Protein AF-A0A6N8VVM5-F1 (afdb_monomer_lite)

Radius of gyration: 20.12 Å; chains: 1; bounding box: 52×25×58 Å

Structure (mmCIF, N/CA/C/O backbone):
data_AF-A0A6N8VVM5-F1
#
_entry.id   AF-A0A6N8VVM5-F1
#
loop_
_atom_site.group_PDB
_atom_site.id
_atom_site.type_symbol
_atom_site.label_atom_id
_atom_site.label_alt_id
_atom_site.label_comp_id
_atom_site.label_asym_id
_atom_site.label_entity_id
_atom_site.label_seq_id
_atom_site.pdbx_PDB_ins_code
_atom_site.Cartn_x
_atom_site.Cartn_y
_atom_site.Cartn_z
_atom_site.occupancy
_atom_site.B_iso_or_equiv
_atom_site.auth_seq_id
_atom_site.auth_comp_id
_atom_site.auth_asym_id
_atom_site.auth_atom_id
_atom_site.pdbx_PDB_model_num
ATOM 1 N N . LEU A 1 1 ? -16.011 -5.578 33.355 1.00 38.56 1 LEU A N 1
ATOM 2 C CA . LEU A 1 1 ? -17.325 -5.354 33.994 1.00 38.56 1 LEU A CA 1
ATOM 3 C C . LEU A 1 1 ? -17.862 -4.005 33.530 1.00 38.56 1 LEU A C 1
ATOM 5 O O . LEU A 1 1 ? -17.458 -2.986 34.069 1.00 38.56 1 LEU A O 1
ATOM 9 N N . ALA A 1 2 ? -18.706 -4.000 32.500 1.00 38.31 2 ALA A N 1
ATOM 10 C CA . ALA A 1 2 ? -19.561 -2.865 32.164 1.00 38.31 2 ALA A CA 1
ATOM 11 C C . ALA A 1 2 ? -21.011 -3.356 32.288 1.00 38.31 2 ALA A C 1
ATOM 13 O O . ALA A 1 2 ? -21.331 -4.454 31.839 1.00 38.31 2 ALA A O 1
ATOM 14 N N . SER A 1 3 ? -21.815 -2.588 33.020 1.00 38.12 3 SER A N 1
ATOM 15 C CA . SER A 1 3 ? -23.177 -2.905 33.456 1.00 38.12 3 SER A CA 1
ATOM 16 C C . SER A 1 3 ? -24.162 -2.938 32.282 1.00 38.12 3 SER A C 1
ATOM 18 O O . SER A 1 3 ? -24.118 -2.080 31.404 1.00 38.12 3 SER A O 1
ATOM 20 N N . ALA A 1 4 ? -25.068 -3.919 32.311 1.00 44.62 4 ALA A N 1
ATOM 21 C CA . ALA A 1 4 ? -26.032 -4.243 31.263 1.00 44.62 4 ALA A CA 1
ATOM 22 C C . ALA A 1 4 ? -27.202 -3.246 31.102 1.00 44.62 4 ALA A C 1
ATOM 24 O O . ALA A 1 4 ? -28.071 -3.502 30.284 1.00 44.62 4 ALA A O 1
ATOM 25 N N . ASN A 1 5 ? -27.248 -2.132 31.845 1.00 42.94 5 ASN A N 1
ATOM 26 C CA . ASN A 1 5 ? -28.375 -1.184 31.811 1.00 42.94 5 ASN A CA 1
ATOM 27 C C . ASN A 1 5 ? -27.917 0.283 31.922 1.00 42.94 5 ASN A C 1
ATOM 29 O O . ASN A 1 5 ? -28.279 0.998 32.854 1.00 42.94 5 ASN A O 1
ATOM 33 N N . SER A 1 6 ? -27.106 0.750 30.970 1.00 44.97 6 SER A N 1
ATOM 34 C CA . SER A 1 6 ? -26.945 2.194 30.737 1.00 44.97 6 SER A CA 1
ATOM 35 C C . SER A 1 6 ? -28.021 2.658 29.741 1.00 44.97 6 SER A C 1
ATOM 37 O O . SER A 1 6 ? -28.277 1.933 28.786 1.00 44.97 6 SER A O 1
ATOM 39 N N . PRO A 1 7 ? -28.646 3.842 29.881 1.00 43.41 7 PRO A N 1
ATOM 40 C CA . PRO A 1 7 ? -29.546 4.400 28.858 1.00 43.41 7 PRO A CA 1
ATOM 41 C C . PRO A 1 7 ? -28.804 4.853 27.581 1.00 43.41 7 PRO A C 1
ATOM 43 O O . PRO A 1 7 ? -29.430 5.182 26.582 1.00 43.41 7 PRO A O 1
ATOM 46 N N . LEU A 1 8 ? -27.466 4.821 27.601 1.00 51.88 8 LEU A N 1
ATOM 47 C CA . LEU A 1 8 ? -26.572 4.863 26.431 1.00 51.88 8 LEU A CA 1
ATOM 48 C C . LEU A 1 8 ? -26.181 3.443 25.960 1.00 51.88 8 LEU A C 1
ATOM 50 O O . LEU A 1 8 ? -25.205 3.259 25.232 1.00 51.88 8 LEU A O 1
ATOM 54 N N . GLY A 1 9 ? -26.877 2.431 26.479 1.00 40.91 9 GLY A N 1
ATOM 55 C CA . GLY A 1 9 ? -26.558 1.015 26.394 1.00 40.91 9 GLY A CA 1
ATOM 56 C C . GLY A 1 9 ? -26.866 0.465 25.019 1.00 40.91 9 GLY A C 1
ATOM 57 O O . GLY A 1 9 ? -28.016 0.198 24.684 1.00 40.91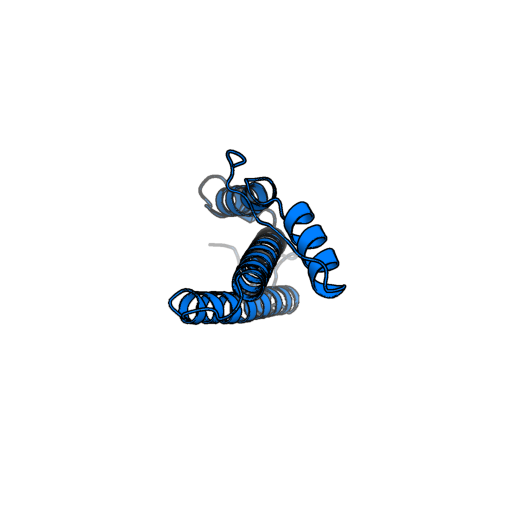 9 GLY A O 1
ATOM 58 N N . GLY A 1 10 ? -25.808 0.267 24.238 1.00 48.88 10 GLY A N 1
ATOM 59 C CA . GLY A 1 10 ? -25.872 -0.653 23.118 1.00 48.88 10 GLY A CA 1
ATOM 60 C C . GLY A 1 10 ? -26.211 -2.047 23.637 1.00 48.88 10 GLY A C 1
ATOM 61 O O . GLY A 1 10 ? -25.797 -2.427 24.736 1.00 48.88 10 GLY A O 1
ATOM 62 N N . SER A 1 11 ? -26.969 -2.789 22.837 1.00 56.81 11 SER A N 1
ATOM 63 C CA . SER A 1 11 ? -27.086 -4.244 22.894 1.00 56.81 11 SER A CA 1
ATOM 64 C C . SER A 1 11 ? -25.759 -4.899 23.316 1.00 56.81 11 SER A C 1
ATOM 66 O O . SER A 1 11 ? -24.678 -4.361 23.074 1.00 56.81 11 SER A O 1
ATOM 68 N N . ASN A 1 12 ? -25.812 -6.091 23.919 1.00 63.31 12 ASN A N 1
ATOM 69 C CA . ASN A 1 12 ? -24.636 -6.924 2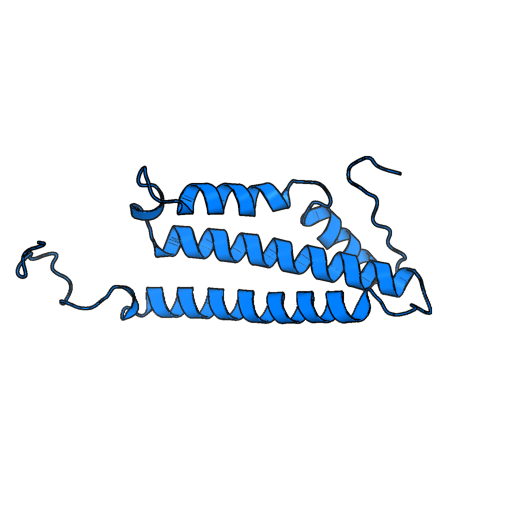4.241 1.00 63.31 12 ASN A CA 1
ATOM 70 C C . ASN A 1 12 ? -23.931 -7.469 22.972 1.00 63.31 12 ASN A C 1
ATOM 72 O O . ASN A 1 12 ? -23.451 -8.597 22.914 1.00 63.31 12 ASN A O 1
ATOM 76 N N . GLU A 1 13 ? -23.976 -6.673 21.919 1.00 77.56 13 GLU A N 1
ATOM 77 C CA . GLU A 1 13 ? -23.620 -6.926 20.554 1.00 77.56 13 GLU A CA 1
ATOM 78 C C . GLU A 1 13 ? -22.204 -6.391 20.346 1.00 77.56 13 GLU A C 1
ATOM 80 O O . GLU A 1 13 ? -21.849 -5.270 20.727 1.00 77.56 13 GLU A O 1
ATOM 85 N N . LEU A 1 14 ? -21.353 -7.234 19.779 1.00 86.69 14 LEU A N 1
ATOM 86 C CA . LEU A 1 14 ? -19.975 -6.880 19.496 1.00 86.69 14 LEU A CA 1
ATOM 87 C C . LEU A 1 14 ? -19.952 -5.743 18.474 1.00 86.69 14 LEU A C 1
ATOM 89 O O . LEU A 1 14 ? -20.747 -5.714 17.538 1.00 86.69 14 LEU A O 1
ATOM 93 N N . ARG A 1 15 ? -18.982 -4.827 18.581 1.00 86.00 15 ARG A N 1
ATOM 94 C CA . ARG A 1 15 ? -18.834 -3.743 17.590 1.00 86.00 15 ARG A CA 1
ATOM 95 C C . ARG A 1 15 ? -18.694 -4.266 16.157 1.00 86.00 15 ARG A C 1
ATOM 97 O O . ARG A 1 15 ? -19.131 -3.594 15.238 1.00 86.00 15 ARG A O 1
ATOM 104 N N . SER A 1 16 ? -18.146 -5.467 15.973 1.00 89.50 16 SER A N 1
ATOM 105 C CA . SER A 1 16 ? -18.036 -6.149 14.676 1.00 89.50 16 SER A CA 1
ATOM 106 C C . SER A 1 16 ? -19.379 -6.558 14.056 1.00 89.50 16 SER A C 1
ATOM 108 O O . SER A 1 16 ? -19.438 -6.831 12.862 1.00 89.50 16 SER A O 1
ATOM 110 N N . GLN A 1 17 ? -20.459 -6.615 14.836 1.00 92.31 17 GLN A N 1
ATOM 111 C CA . GLN A 1 17 ? -21.806 -6.911 14.338 1.00 92.31 17 GLN A CA 1
ATOM 112 C C . GLN A 1 17 ? -22.509 -5.654 13.798 1.00 92.31 17 GLN A C 1
ATOM 114 O O . GLN A 1 17 ? -23.491 -5.760 13.072 1.00 92.31 17 GLN A O 1
ATOM 119 N N . GLN A 1 18 ? -21.966 -4.465 14.075 1.00 91.62 18 GLN A N 1
ATOM 120 C CA . GLN A 1 18 ? -22.496 -3.209 13.562 1.00 91.62 18 GLN A CA 1
ATOM 121 C C . GLN A 1 18 ? -22.114 -3.009 12.088 1.00 91.62 18 GLN A C 1
ATOM 123 O O . GLN A 1 18 ? -20.958 -3.203 11.704 1.00 91.62 18 GLN A O 1
ATOM 128 N N . ALA A 1 19 ? -23.063 -2.543 11.270 1.00 93.81 19 ALA A N 1
ATOM 129 C CA . ALA A 1 19 ? -22.878 -2.391 9.823 1.00 93.81 19 ALA A CA 1
ATOM 130 C C . ALA A 1 19 ? -21.669 -1.514 9.450 1.00 93.81 19 ALA A C 1
ATOM 132 O O . ALA A 1 19 ? -20.920 -1.848 8.537 1.00 93.81 19 ALA A O 1
ATOM 133 N N . TRP A 1 20 ? -21.424 -0.420 10.181 1.00 93.56 20 TRP A N 1
ATOM 134 C CA . TRP A 1 20 ? -20.276 0.462 9.934 1.00 93.56 20 TRP A CA 1
ATOM 135 C C . TRP A 1 20 ? -18.929 -0.253 10.101 1.00 93.56 20 TRP A C 1
ATOM 137 O O . TRP A 1 20 ? -18.004 0.000 9.333 1.00 93.56 20 TRP A O 1
ATOM 147 N N . ALA A 1 21 ? -18.824 -1.176 11.063 1.00 94.00 21 ALA A N 1
ATOM 148 C CA . ALA A 1 21 ? -17.606 -1.942 11.288 1.00 94.00 21 ALA A CA 1
ATOM 149 C C . ALA A 1 21 ? -17.418 -2.994 10.192 1.00 94.00 21 ALA A C 1
ATOM 151 O O . ALA A 1 21 ? -16.306 -3.191 9.716 1.00 94.00 21 ALA A O 1
ATOM 152 N N . GLN A 1 22 ? -18.503 -3.637 9.756 1.00 96.50 22 GLN A N 1
ATOM 153 C CA . GLN A 1 22 ? -18.477 -4.621 8.669 1.00 96.50 22 GLN A CA 1
ATOM 154 C C . GLN A 1 22 ? -18.090 -3.987 7.333 1.00 96.50 22 GLN A C 1
ATOM 156 O O . GLN A 1 22 ? -17.279 -4.558 6.611 1.00 96.50 22 GLN A O 1
ATOM 161 N N . MET A 1 23 ? -18.613 -2.794 7.030 1.00 97.56 23 MET A N 1
ATOM 162 C CA . MET A 1 23 ? -18.227 -2.037 5.835 1.00 97.56 23 MET A CA 1
ATOM 163 C C . MET A 1 23 ? -16.733 -1.701 5.855 1.00 97.56 23 MET A C 1
ATOM 165 O O . MET A 1 23 ? -16.035 -1.986 4.886 1.00 97.56 23 MET A O 1
ATOM 169 N N . ALA A 1 24 ? -16.221 -1.189 6.979 1.00 97.31 24 ALA A N 1
ATOM 170 C CA . ALA A 1 24 ? -14.800 -0.884 7.127 1.00 97.31 24 ALA A CA 1
ATOM 171 C C . ALA A 1 24 ? -13.907 -2.133 7.010 1.00 97.31 24 ALA A C 1
ATOM 173 O O . ALA A 1 24 ? -12.865 -2.100 6.357 1.00 97.31 24 ALA A O 1
ATOM 174 N N . LEU A 1 25 ? -14.313 -3.250 7.624 1.00 96.94 25 LEU A N 1
ATOM 175 C CA . LEU A 1 25 ? -13.600 -4.525 7.519 1.00 96.94 25 LEU A CA 1
ATOM 176 C C . LEU A 1 25 ? -13.591 -5.052 6.081 1.00 96.94 25 LEU A C 1
ATOM 178 O O . LEU A 1 25 ? -12.541 -5.477 5.610 1.00 96.94 25 LEU A O 1
ATOM 182 N N . GLY A 1 26 ? -14.724 -4.991 5.379 1.00 98.12 26 GLY A N 1
ATOM 183 C CA . GLY A 1 26 ? -14.819 -5.405 3.979 1.00 98.12 26 GLY A CA 1
ATOM 184 C C . GLY A 1 26 ? -13.958 -4.549 3.049 1.00 98.12 26 GLY A C 1
ATOM 185 O O . GLY A 1 26 ? -13.310 -5.074 2.146 1.00 98.12 26 GLY A O 1
ATOM 186 N N . GLU A 1 27 ? -13.887 -3.240 3.293 1.00 98.19 27 GLU A N 1
ATOM 187 C CA . GLU A 1 27 ? -13.017 -2.344 2.530 1.00 98.19 27 GLU A CA 1
ATOM 188 C C . GLU A 1 27 ? -11.531 -2.657 2.762 1.00 98.19 27 GLU A C 1
ATOM 190 O O . GLU A 1 27 ? -10.768 -2.786 1.802 1.00 98.19 27 GLU A O 1
ATOM 195 N N . MET A 1 28 ? -11.118 -2.862 4.019 1.00 98.12 28 MET A N 1
ATOM 196 C CA . MET A 1 28 ? -9.746 -3.275 4.336 1.00 98.12 28 MET A CA 1
ATOM 197 C C . MET A 1 28 ? -9.396 -4.640 3.733 1.00 98.12 28 MET A C 1
ATOM 199 O O . MET A 1 28 ? -8.286 -4.808 3.227 1.00 98.12 28 MET A O 1
ATOM 203 N N . ASP A 1 29 ? -10.323 -5.600 3.754 1.00 98.38 29 ASP A N 1
ATOM 204 C CA . ASP A 1 29 ? -10.132 -6.922 3.149 1.00 98.38 29 ASP A CA 1
ATOM 205 C C . ASP A 1 29 ? -9.907 -6.822 1.633 1.00 98.38 29 ASP A C 1
ATOM 207 O O . ASP A 1 29 ? -8.942 -7.382 1.113 1.00 98.38 29 ASP A O 1
ATOM 211 N N . SER A 1 30 ? -10.712 -6.016 0.933 1.00 98.38 30 SER A N 1
ATOM 212 C CA . SER A 1 30 ? -10.547 -5.751 -0.504 1.00 98.38 30 SER A CA 1
ATOM 213 C C . SER A 1 30 ? -9.172 -5.148 -0.832 1.00 98.38 30 SER A C 1
ATOM 215 O O . SER A 1 30 ? -8.461 -5.612 -1.738 1.00 98.38 30 SER A O 1
ATOM 217 N N . TRP A 1 31 ? -8.739 -4.156 -0.047 1.00 98.31 31 TRP A N 1
ATOM 218 C CA . TRP A 1 31 ? -7.409 -3.561 -0.172 1.00 98.31 31 TRP A CA 1
ATOM 219 C C . TRP A 1 31 ? -6.302 -4.600 0.025 1.00 98.31 31 TRP A C 1
ATOM 221 O O . TRP A 1 31 ? -5.446 -4.750 -0.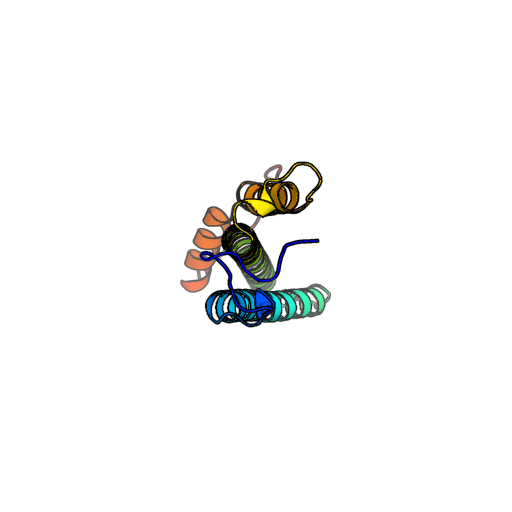851 1.00 98.31 31 TRP A O 1
ATOM 231 N N . LEU A 1 32 ? -6.354 -5.374 1.112 1.00 98.06 32 LEU A N 1
ATOM 232 C CA . LEU A 1 32 ? -5.379 -6.427 1.407 1.00 98.06 32 LEU A CA 1
ATOM 233 C C . LEU A 1 32 ? -5.344 -7.513 0.327 1.00 98.06 32 LEU A C 1
ATOM 235 O O . LEU A 1 32 ? -4.260 -7.949 -0.067 1.00 98.06 32 LEU A O 1
ATOM 239 N N . ALA A 1 33 ? -6.501 -7.937 -0.182 1.00 98.38 33 ALA A N 1
ATOM 240 C CA . ALA A 1 33 ? -6.602 -8.952 -1.224 1.00 98.38 33 ALA A CA 1
ATOM 241 C C . ALA A 1 33 ? -5.948 -8.486 -2.536 1.00 98.38 33 ALA A C 1
ATOM 243 O O . ALA A 1 33 ? -5.153 -9.221 -3.139 1.00 98.38 33 ALA A O 1
ATOM 244 N N . SER A 1 34 ? -6.223 -7.246 -2.955 1.00 98.25 34 SER A N 1
ATOM 245 C CA . SER A 1 34 ? -5.617 -6.664 -4.159 1.00 98.25 34 SER A CA 1
ATOM 246 C C . SER A 1 34 ? -4.102 -6.481 -4.008 1.00 98.25 34 SER A C 1
ATOM 248 O O . SER A 1 34 ? -3.338 -6.888 -4.886 1.00 98.25 34 SER A O 1
ATOM 250 N N . GLY A 1 35 ? -3.640 -5.960 -2.866 1.00 98.06 35 GLY A N 1
ATOM 251 C CA . GLY A 1 35 ? -2.216 -5.777 -2.600 1.00 98.06 35 GLY A CA 1
ATOM 252 C C . GLY A 1 35 ? -1.458 -7.094 -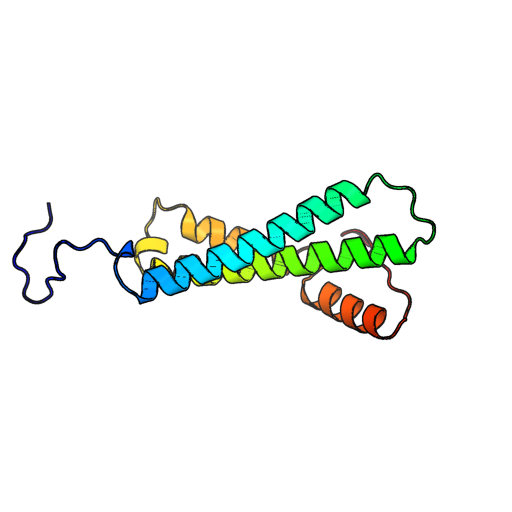2.502 1.00 98.06 35 GLY A C 1
ATOM 253 O O . GLY A 1 35 ? -0.388 -7.225 -3.091 1.00 98.06 35 GLY A O 1
ATOM 254 N N . ARG A 1 36 ? -2.031 -8.114 -1.851 1.00 98.00 36 ARG A N 1
ATOM 255 C CA . ARG A 1 36 ? -1.448 -9.464 -1.803 1.00 98.00 36 ARG A CA 1
ATOM 256 C C . ARG A 1 36 ? -1.286 -10.049 -3.202 1.00 98.00 36 ARG A C 1
ATOM 258 O O . ARG A 1 36 ? -0.233 -10.601 -3.513 1.00 98.00 36 ARG A O 1
ATOM 265 N N . THR A 1 37 ? -2.305 -9.899 -4.047 1.00 97.94 37 THR A N 1
ATOM 266 C CA . THR A 1 37 ? -2.267 -10.363 -5.439 1.00 97.94 37 THR A CA 1
ATOM 267 C C . THR A 1 37 ? -1.155 -9.668 -6.219 1.00 97.94 37 THR A C 1
ATOM 269 O O . THR A 1 37 ? -0.343 -10.342 -6.853 1.00 97.94 37 THR A O 1
ATOM 272 N N . MET A 1 38 ? -1.061 -8.339 -6.128 1.00 97.06 38 MET A N 1
ATOM 273 C CA . MET A 1 38 ? -0.018 -7.571 -6.812 1.00 97.06 38 MET A CA 1
ATOM 274 C C . MET A 1 38 ? 1.386 -7.886 -6.303 1.00 97.06 38 MET A C 1
ATOM 276 O O . MET A 1 38 ? 2.291 -8.067 -7.112 1.00 97.06 38 MET A O 1
ATOM 280 N N . LEU A 1 39 ? 1.570 -8.006 -4.987 1.00 97.06 39 LEU A N 1
ATOM 281 C CA . LEU A 1 39 ? 2.859 -8.359 -4.400 1.00 97.06 39 LEU A CA 1
ATOM 282 C C . LEU A 1 39 ? 3.307 -9.746 -4.858 1.00 97.06 39 LEU A C 1
ATOM 284 O O . LEU A 1 39 ? 4.437 -9.913 -5.300 1.00 97.06 39 LEU A O 1
ATOM 288 N N . TYR A 1 40 ? 2.431 -10.747 -4.781 1.00 96.25 40 TYR A N 1
ATOM 289 C CA . TYR A 1 40 ? 2.786 -12.105 -5.191 1.00 96.25 40 TYR A CA 1
ATOM 290 C C . TYR A 1 40 ? 2.997 -12.230 -6.693 1.00 96.25 40 TYR A C 1
ATOM 292 O O . TYR A 1 40 ? 3.845 -13.010 -7.117 1.00 96.25 40 TYR A O 1
ATOM 300 N N . HIS A 1 41 ? 2.257 -11.469 -7.499 1.00 94.62 41 HIS A N 1
ATOM 301 C CA . HIS A 1 41 ? 2.549 -11.347 -8.919 1.00 94.62 41 HIS A CA 1
ATOM 302 C C . HIS A 1 41 ? 3.952 -10.762 -9.122 1.00 94.62 41 HIS A C 1
ATOM 304 O O . HIS A 1 41 ? 4.778 -11.393 -9.766 1.00 94.62 41 HIS A O 1
ATOM 310 N N . ALA A 1 42 ? 4.268 -9.624 -8.501 1.00 95.06 42 ALA A N 1
ATOM 311 C CA . ALA A 1 42 ? 5.579 -8.990 -8.625 1.00 95.06 42 ALA A CA 1
ATOM 312 C C . ALA A 1 42 ? 6.731 -9.897 -8.170 1.00 95.06 42 ALA A C 1
ATOM 314 O O . ALA A 1 42 ? 7.729 -9.994 -8.869 1.00 95.06 42 ALA A O 1
ATOM 315 N N . VAL A 1 43 ? 6.578 -10.618 -7.054 1.00 94.62 43 VAL A N 1
ATOM 316 C CA . VAL A 1 43 ? 7.576 -11.591 -6.574 1.00 94.62 43 VAL A CA 1
ATOM 317 C C . VAL A 1 43 ? 7.775 -12.733 -7.571 1.00 94.62 43 VAL A C 1
ATOM 319 O O . VAL A 1 43 ? 8.895 -13.174 -7.770 1.00 94.62 43 VAL A O 1
ATOM 322 N N . LYS A 1 44 ? 6.719 -13.209 -8.239 1.00 91.69 44 LYS A N 1
ATOM 323 C CA . LYS A 1 44 ? 6.865 -14.233 -9.288 1.00 91.69 44 LYS A CA 1
ATOM 324 C C . LYS A 1 44 ? 7.527 -13.694 -10.550 1.00 91.69 44 LYS A C 1
ATOM 326 O O . LYS A 1 44 ? 8.200 -14.446 -11.250 1.00 91.69 44 LYS A O 1
ATOM 331 N N . GLU A 1 45 ? 7.287 -12.428 -10.870 1.00 90.06 45 GLU A N 1
ATOM 332 C CA . GLU A 1 45 ? 7.847 -11.799 -12.058 1.00 90.06 45 GLU A CA 1
ATOM 333 C C . GLU A 1 45 ? 9.277 -11.287 -11.831 1.00 90.06 45 GLU A C 1
ATOM 335 O O . GLU A 1 45 ? 10.010 -11.157 -12.802 1.00 90.06 45 GLU A O 1
ATOM 340 N N . VAL A 1 46 ? 9.708 -10.986 -10.599 1.00 88.19 46 VAL A N 1
ATOM 341 C CA . VAL A 1 46 ? 11.028 -10.371 -10.334 1.00 88.19 46 VAL A CA 1
ATOM 342 C C . VAL A 1 46 ? 12.191 -11.265 -10.770 1.00 88.19 46 VAL A C 1
ATOM 344 O O . VAL A 1 46 ? 13.178 -10.761 -11.295 1.00 88.19 46 VAL A O 1
ATOM 347 N N . ASP A 1 47 ? 12.033 -12.583 -10.627 1.00 84.31 47 ASP A N 1
ATOM 348 C CA . ASP A 1 47 ? 13.050 -13.578 -10.982 1.00 84.31 47 ASP A CA 1
ATOM 349 C C . ASP A 1 47 ? 13.003 -13.976 -12.468 1.00 84.31 47 ASP A C 1
ATOM 351 O O . ASP A 1 47 ? 13.811 -14.783 -12.933 1.00 84.31 47 ASP A O 1
ATOM 355 N N . ARG A 1 48 ? 12.048 -13.444 -13.243 1.00 84.00 48 ARG A N 1
ATOM 356 C CA . ARG A 1 48 ? 11.947 -13.742 -14.675 1.00 84.00 48 ARG A CA 1
ATOM 357 C C . ARG A 1 48 ? 12.919 -12.892 -15.479 1.00 84.00 48 ARG A C 1
ATOM 359 O O . ARG A 1 48 ? 13.126 -11.713 -15.205 1.00 84.00 48 ARG A O 1
ATOM 366 N N . ALA A 1 49 ? 13.458 -13.478 -16.545 1.00 75.75 49 ALA A N 1
ATOM 367 C CA . ALA A 1 49 ? 14.168 -12.713 -17.558 1.00 75.75 49 ALA A CA 1
ATOM 368 C C . ALA A 1 49 ? 13.167 -11.813 -18.301 1.00 75.75 49 ALA A C 1
ATOM 370 O O . ALA A 1 49 ? 12.284 -12.301 -19.008 1.00 75.75 49 ALA A O 1
ATOM 371 N N . TYR A 1 50 ? 13.294 -10.499 -18.129 1.00 78.81 50 TYR A N 1
ATOM 372 C CA . TYR A 1 50 ? 12.518 -9.535 -18.902 1.00 78.81 50 TYR A CA 1
ATOM 373 C C . TYR A 1 50 ? 13.175 -9.328 -20.259 1.00 78.81 50 TYR A C 1
ATOM 375 O O . TYR A 1 50 ? 14.364 -9.029 -20.341 1.00 78.81 50 TYR A O 1
ATOM 383 N N . ASN A 1 51 ? 12.376 -9.414 -21.321 1.00 78.25 51 ASN A N 1
ATOM 384 C CA . ASN A 1 51 ? 12.829 -9.084 -22.676 1.00 78.25 51 ASN A CA 1
ATOM 385 C C . ASN A 1 51 ? 13.093 -7.577 -22.852 1.00 78.25 51 ASN A C 1
ATOM 387 O O . ASN A 1 51 ? 13.800 -7.176 -23.769 1.00 78.25 51 ASN A O 1
ATOM 391 N N . ASP A 1 52 ? 12.505 -6.746 -21.987 1.00 86.25 52 ASP A N 1
ATOM 392 C CA . ASP A 1 52 ? 12.566 -5.288 -22.039 1.00 86.25 52 ASP A CA 1
ATOM 393 C C . ASP A 1 52 ? 12.663 -4.703 -20.618 1.00 86.25 52 ASP A C 1
ATOM 395 O O . ASP A 1 52 ? 11.848 -5.012 -19.742 1.00 86.25 52 ASP A O 1
ATOM 399 N N . ARG A 1 53 ? 13.639 -3.810 -20.408 1.00 87.31 53 ARG A N 1
ATOM 400 C CA . ARG A 1 53 ? 13.859 -3.096 -19.140 1.00 87.31 53 ARG A CA 1
ATOM 401 C C . ARG A 1 53 ? 12.621 -2.312 -18.711 1.00 87.31 53 ARG A C 1
ATOM 403 O O . ARG A 1 53 ? 12.302 -2.287 -17.523 1.00 87.31 53 ARG A O 1
ATOM 410 N N . GLN A 1 54 ? 11.908 -1.689 -19.648 1.00 92.56 54 GLN A N 1
ATOM 411 C CA . GLN A 1 54 ? 10.742 -0.870 -19.317 1.00 92.56 54 GLN A CA 1
ATOM 412 C C . GLN A 1 54 ? 9.599 -1.712 -18.740 1.00 92.56 54 GLN A C 1
ATOM 414 O O . GLN A 1 54 ? 8.870 -1.265 -17.856 1.00 92.56 54 GLN A O 1
ATOM 419 N N . SER A 1 55 ? 9.469 -2.965 -19.166 1.00 90.81 55 SER A N 1
ATOM 420 C CA . SER A 1 55 ? 8.474 -3.893 -18.624 1.00 90.81 55 SER A CA 1
ATOM 421 C C . SER A 1 55 ? 8.725 -4.215 -17.148 1.00 90.81 55 SER A C 1
ATOM 423 O O . SER A 1 55 ? 7.777 -4.204 -16.358 1.00 90.81 55 SER A O 1
ATOM 425 N N . PHE A 1 56 ? 9.990 -4.388 -16.754 1.00 90.94 56 PHE A N 1
ATOM 426 C CA . PHE A 1 56 ? 10.372 -4.534 -15.348 1.00 90.94 56 PHE A CA 1
ATOM 427 C C . PHE A 1 56 ? 10.070 -3.265 -14.542 1.00 90.94 56 PHE A C 1
ATOM 429 O O . PHE A 1 56 ? 9.394 -3.330 -13.515 1.00 90.94 56 PHE A O 1
ATOM 436 N N . VAL A 1 57 ? 10.508 -2.097 -15.028 1.00 92.56 57 VAL A N 1
ATOM 437 C CA . VAL A 1 57 ? 10.323 -0.821 -14.313 1.00 92.56 57 VAL A CA 1
ATOM 438 C C . VAL A 1 57 ? 8.837 -0.504 -14.122 1.00 92.56 57 VAL A C 1
ATOM 440 O O . VAL A 1 57 ? 8.421 -0.145 -13.020 1.00 92.56 57 VAL A O 1
ATOM 443 N N . ARG A 1 58 ? 8.000 -0.709 -15.148 1.00 93.31 58 ARG A N 1
ATOM 444 C CA . ARG A 1 58 ? 6.539 -0.531 -15.050 1.00 93.31 58 ARG A CA 1
ATOM 445 C C . ARG A 1 58 ? 5.913 -1.441 -13.997 1.00 93.31 58 ARG A C 1
ATOM 447 O O . ARG A 1 58 ? 5.065 -0.988 -13.227 1.00 93.31 58 ARG A O 1
ATOM 454 N N . MET A 1 59 ? 6.327 -2.705 -13.947 1.00 93.44 59 MET A N 1
ATOM 455 C CA . MET A 1 59 ? 5.865 -3.665 -12.941 1.00 93.44 59 MET A CA 1
ATOM 456 C C . MET A 1 59 ? 6.291 -3.240 -11.528 1.00 93.44 59 MET A C 1
ATOM 458 O O . MET A 1 59 ? 5.452 -3.215 -10.622 1.00 93.44 59 MET A O 1
ATOM 462 N N . GLN A 1 60 ? 7.544 -2.812 -11.351 1.00 92.62 60 GLN A N 1
ATOM 463 C CA . GLN A 1 60 ? 8.074 -2.346 -10.068 1.00 92.62 60 GLN A CA 1
ATOM 464 C C . GLN A 1 60 ? 7.346 -1.092 -9.563 1.00 92.62 60 GLN A C 1
ATOM 466 O O . GLN A 1 60 ? 6.884 -1.065 -8.419 1.00 92.62 60 GLN A O 1
ATOM 471 N N . VAL A 1 61 ? 7.200 -0.070 -10.413 1.00 95.12 61 VAL A N 1
ATOM 472 C CA . VAL A 1 61 ? 6.525 1.194 -10.076 1.00 95.12 61 VAL A CA 1
ATOM 473 C C . VAL A 1 61 ? 5.057 0.951 -9.736 1.00 95.12 61 VAL A C 1
ATOM 475 O O . VAL A 1 61 ? 4.591 1.404 -8.692 1.00 95.12 61 VAL A O 1
ATOM 478 N N . ARG A 1 62 ? 4.335 0.172 -10.556 1.00 95.69 62 ARG A N 1
ATOM 479 C CA . ARG A 1 62 ? 2.916 -0.148 -10.320 1.00 95.69 62 ARG A CA 1
ATOM 480 C C . ARG A 1 62 ? 2.709 -0.885 -9.007 1.00 95.69 62 ARG A C 1
ATOM 482 O O . ARG A 1 62 ? 1.818 -0.526 -8.241 1.00 95.69 62 ARG A O 1
ATOM 489 N N . THR A 1 63 ? 3.545 -1.883 -8.738 1.00 95.69 63 THR A N 1
ATOM 490 C CA . THR A 1 63 ? 3.476 -2.664 -7.4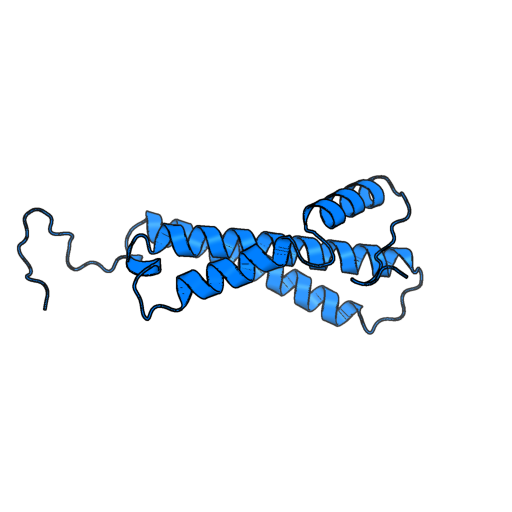99 1.00 95.69 63 THR A CA 1
ATOM 491 C C . THR A 1 63 ? 3.732 -1.781 -6.288 1.00 95.69 63 THR A C 1
ATOM 493 O O . THR A 1 63 ? 2.934 -1.761 -5.354 1.00 95.69 63 THR A O 1
ATOM 496 N N . THR A 1 64 ? 4.812 -1.003 -6.328 1.00 94.38 64 THR A N 1
ATOM 497 C CA . THR A 1 64 ? 5.212 -0.138 -5.215 1.00 94.38 64 THR A CA 1
ATOM 498 C C . THR A 1 64 ? 4.155 0.928 -4.931 1.00 94.38 64 THR A C 1
ATOM 500 O O . THR A 1 64 ? 3.788 1.125 -3.774 1.00 94.38 64 THR A O 1
ATOM 503 N N . HIS A 1 65 ? 3.621 1.571 -5.973 1.00 95.50 65 HIS A N 1
ATOM 504 C CA . HIS A 1 65 ? 2.553 2.563 -5.849 1.00 95.50 65 HIS A CA 1
ATOM 505 C C . HIS A 1 65 ? 1.307 1.976 -5.179 1.00 95.50 65 HIS A C 1
ATOM 507 O O . HIS A 1 65 ? 0.818 2.519 -4.191 1.00 95.50 65 HIS A O 1
ATOM 513 N N . HIS A 1 66 ? 0.806 0.844 -5.685 1.00 96.94 66 HIS A N 1
ATOM 514 C CA . HIS A 1 66 ? -0.425 0.248 -5.167 1.00 96.94 66 HIS A CA 1
ATOM 515 C C . HIS A 1 66 ? -0.286 -0.200 -3.717 1.00 96.94 66 HIS A C 1
ATOM 517 O O . HIS A 1 66 ? -1.173 0.063 -2.915 1.00 96.94 66 HIS A O 1
ATOM 523 N N . LEU A 1 67 ? 0.835 -0.831 -3.356 1.00 95.50 67 LEU A N 1
ATOM 524 C CA . LEU A 1 67 ? 1.071 -1.264 -1.978 1.00 95.50 67 LEU A CA 1
ATOM 525 C C . LEU A 1 67 ? 1.158 -0.081 -1.009 1.00 95.50 67 LEU A C 1
ATOM 527 O O . LEU A 1 67 ? 0.672 -0.181 0.115 1.00 95.50 67 LEU A O 1
ATOM 531 N N . ARG A 1 68 ? 1.723 1.050 -1.446 1.00 94.31 68 ARG A N 1
ATOM 532 C CA . ARG A 1 68 ? 1.761 2.288 -0.653 1.00 94.31 68 ARG A CA 1
ATOM 533 C C . ARG A 1 68 ? 0.378 2.895 -0.481 1.00 94.31 68 ARG A C 1
ATOM 535 O O . ARG A 1 68 ? 0.011 3.247 0.636 1.00 94.31 68 ARG A O 1
ATOM 542 N N . ARG A 1 69 ? -0.407 2.962 -1.557 1.00 95.19 69 ARG A N 1
ATOM 543 C CA . ARG A 1 69 ? -1.778 3.475 -1.494 1.00 95.19 69 ARG A CA 1
ATOM 544 C C . ARG A 1 69 ? -2.672 2.595 -0.617 1.00 95.19 69 ARG A C 1
ATOM 546 O O . ARG A 1 69 ? -3.400 3.104 0.224 1.00 95.19 69 ARG A O 1
ATOM 553 N N . MET A 1 70 ? -2.542 1.278 -0.753 1.00 96.38 70 MET A N 1
ATOM 554 C CA . MET A 1 70 ? -3.206 0.295 0.102 1.00 96.38 70 MET A CA 1
ATOM 555 C C . MET A 1 70 ? -2.836 0.490 1.581 1.00 96.38 70 MET A C 1
ATOM 557 O O . MET A 1 70 ? -3.716 0.499 2.437 1.00 96.38 70 MET A O 1
ATOM 561 N N . ALA A 1 71 ? -1.545 0.649 1.890 1.00 94.56 71 ALA A N 1
ATOM 562 C CA . ALA A 1 71 ? -1.070 0.875 3.255 1.00 94.56 71 ALA A CA 1
ATOM 563 C C . ALA A 1 71 ? -1.682 2.137 3.882 1.00 94.56 71 ALA A C 1
ATOM 565 O O . ALA A 1 71 ? -2.094 2.105 5.041 1.00 94.56 71 ALA A O 1
ATOM 566 N N . GLU A 1 72 ? -1.774 3.222 3.113 1.00 94.12 72 GLU A N 1
ATOM 567 C CA . GLU A 1 72 ? -2.399 4.469 3.549 1.00 94.12 72 GLU A CA 1
ATOM 568 C C . GLU A 1 72 ? -3.896 4.293 3.839 1.00 94.12 72 GLU A C 1
ATOM 570 O O . GLU A 1 72 ? -4.359 4.674 4.915 1.00 94.12 72 GLU A O 1
ATOM 575 N N . GLU A 1 73 ? -4.645 3.674 2.923 1.00 96.38 73 GLU A N 1
ATOM 576 C CA . GLU A 1 73 ? -6.081 3.431 3.104 1.00 96.38 73 GLU A CA 1
ATOM 577 C C . GLU A 1 73 ? -6.364 2.557 4.325 1.00 96.38 73 GLU A C 1
ATOM 579 O O . GLU A 1 73 ? -7.159 2.925 5.191 1.00 96.38 73 GLU A O 1
ATOM 584 N N . ILE A 1 74 ? -5.644 1.442 4.472 1.00 96.81 74 ILE A N 1
ATOM 585 C CA . ILE A 1 74 ? -5.802 0.554 5.630 1.00 96.81 74 ILE A CA 1
ATOM 586 C C . ILE A 1 74 ? -5.488 1.295 6.930 1.00 96.81 74 ILE A C 1
ATOM 588 O O . ILE A 1 74 ? -6.223 1.141 7.909 1.00 96.81 74 ILE A O 1
ATOM 592 N N . ALA A 1 75 ? -4.430 2.111 6.961 1.00 94.88 75 ALA A N 1
ATOM 593 C CA . ALA A 1 75 ? -4.078 2.896 8.139 1.00 94.88 75 ALA A CA 1
ATOM 594 C C . ALA A 1 75 ? -5.216 3.855 8.527 1.00 94.88 75 ALA A C 1
ATOM 596 O O . ALA A 1 75 ? -5.630 3.889 9.692 1.00 94.88 75 ALA A O 1
ATOM 597 N N . GLN A 1 76 ? -5.762 4.594 7.556 1.00 95.00 76 GLN A N 1
ATOM 598 C CA . GLN A 1 76 ? -6.857 5.534 7.789 1.00 95.00 76 GLN A CA 1
ATOM 599 C C . GLN A 1 76 ? -8.143 4.834 8.242 1.00 95.00 76 GLN A C 1
ATOM 601 O O . GLN A 1 76 ? -8.752 5.259 9.229 1.00 95.00 76 GLN A O 1
ATOM 606 N N . ILE A 1 77 ? -8.551 3.758 7.561 1.00 96.88 77 ILE A N 1
ATOM 607 C CA . ILE A 1 77 ? -9.756 2.992 7.909 1.00 96.88 77 ILE A CA 1
ATOM 608 C C . ILE A 1 77 ? -9.610 2.402 9.316 1.00 96.88 77 ILE A C 1
ATOM 610 O O . ILE A 1 77 ? -10.529 2.518 10.130 1.00 96.88 77 ILE A O 1
ATOM 614 N N . SER A 1 78 ? -8.444 1.843 9.652 1.00 94.81 78 SER A N 1
ATOM 615 C CA . SER A 1 78 ? -8.197 1.216 10.956 1.00 94.81 78 SER A CA 1
ATOM 616 C C . SER A 1 78 ? -8.342 2.199 12.121 1.00 94.81 78 SER A C 1
ATOM 618 O O . SER A 1 78 ? -9.033 1.902 13.101 1.00 94.81 78 SER A O 1
ATOM 620 N N . ILE A 1 79 ? -7.735 3.388 12.018 1.00 94.62 79 ILE A N 1
ATOM 621 C CA . ILE A 1 79 ? -7.842 4.435 13.048 1.00 94.62 79 ILE A CA 1
ATOM 622 C C . ILE A 1 79 ? -9.287 4.937 13.173 1.00 94.62 79 ILE A C 1
ATOM 624 O O . ILE A 1 79 ? -9.809 5.041 14.284 1.00 94.62 79 ILE A O 1
ATOM 628 N N . LYS A 1 80 ? -9.969 5.199 12.049 1.00 93.38 80 LYS A N 1
ATOM 629 C CA . LYS A 1 80 ? -11.362 5.685 12.051 1.00 93.38 80 LYS A CA 1
ATOM 630 C C . LYS A 1 80 ? -12.321 4.669 12.679 1.00 93.38 80 LYS A C 1
ATOM 632 O O . LYS A 1 80 ? -13.161 5.040 13.492 1.00 93.38 80 LYS A O 1
ATOM 637 N N . THR A 1 81 ? -12.156 3.389 12.351 1.00 94.31 81 THR A N 1
ATOM 638 C CA . THR A 1 81 ? -13.018 2.290 12.826 1.00 94.31 81 THR A CA 1
ATOM 639 C C . THR A 1 81 ? -12.861 2.043 14.328 1.00 94.31 81 THR A C 1
ATOM 641 O O . THR A 1 81 ? -13.820 1.720 15.028 1.00 94.31 81 THR A O 1
ATOM 644 N N . THR A 1 82 ? -11.650 2.205 14.859 1.00 91.88 82 THR A N 1
ATOM 645 C CA . THR A 1 82 ? -11.366 1.993 16.289 1.00 91.88 82 THR A CA 1
ATOM 646 C C . THR A 1 82 ? -11.655 3.234 17.145 1.00 91.88 82 THR A C 1
ATOM 648 O O . THR A 1 82 ? -11.951 3.112 18.342 1.00 91.88 82 THR A O 1
ATOM 651 N N . GLY A 1 83 ? -11.655 4.424 16.539 1.00 89.81 83 GLY A N 1
ATOM 652 C CA . GLY A 1 83 ? -11.988 5.691 17.184 1.00 89.81 83 GLY A CA 1
ATOM 653 C C . GLY A 1 83 ? -11.001 6.053 18.296 1.00 89.81 83 GLY A C 1
ATOM 654 O O . GLY A 1 83 ? -9.817 5.744 18.218 1.00 89.81 83 GLY A O 1
ATOM 655 N N . ALA A 1 84 ? -11.481 6.671 19.380 1.00 89.56 84 ALA A N 1
ATOM 656 C CA . ALA A 1 84 ? -10.623 7.134 20.482 1.00 89.56 84 ALA A CA 1
ATOM 657 C C . ALA A 1 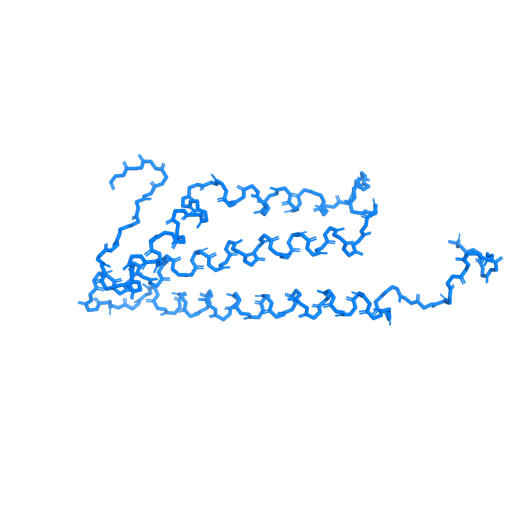84 ? -9.739 6.032 21.107 1.00 89.56 84 ALA A C 1
ATOM 659 O O . ALA A 1 84 ? -8.672 6.325 21.642 1.00 89.56 84 ALA A O 1
ATOM 660 N N . HIS A 1 85 ? -10.148 4.762 21.008 1.00 88.44 85 HIS A N 1
ATOM 661 C CA . HIS A 1 85 ? -9.386 3.632 21.548 1.00 88.44 85 HIS A CA 1
ATOM 662 C C . HIS A 1 85 ? -8.070 3.396 20.793 1.00 88.44 85 HIS A C 1
ATOM 664 O O . HIS A 1 85 ? -7.142 2.830 21.364 1.00 88.44 85 HIS A O 1
ATOM 670 N N . ALA A 1 86 ? -7.963 3.868 19.548 1.00 87.50 86 ALA A N 1
ATOM 671 C CA . ALA A 1 86 ? -6.752 3.791 18.737 1.00 87.50 86 ALA A CA 1
ATOM 672 C C . ALA A 1 86 ? -5.556 4.542 19.337 1.00 87.50 86 ALA A C 1
ATOM 674 O O . ALA A 1 86 ? -4.410 4.148 19.131 1.00 87.50 86 ALA A O 1
ATOM 675 N N . TYR A 1 87 ? -5.847 5.626 20.060 1.00 87.62 87 TYR A N 1
ATOM 676 C CA . TYR A 1 87 ? -4.876 6.589 20.583 1.00 87.62 87 TYR A CA 1
ATOM 677 C C . TYR A 1 87 ? -4.505 6.325 22.046 1.00 87.62 87 TYR A C 1
ATOM 679 O O . TYR A 1 87 ? -3.765 7.089 22.663 1.00 87.62 87 TYR A O 1
ATOM 687 N N . VAL A 1 88 ? -5.057 5.269 22.649 1.00 90.38 88 VAL A N 1
ATOM 688 C CA . VAL A 1 88 ? -4.794 4.956 24.053 1.00 90.38 88 VAL A CA 1
ATOM 689 C C . VAL A 1 88 ? -3.364 4.449 24.202 1.00 90.38 88 VAL A C 1
ATOM 691 O O . VAL A 1 88 ? -2.934 3.522 23.513 1.00 90.38 88 VAL A O 1
ATOM 694 N N . LYS A 1 89 ? -2.638 5.022 25.167 1.00 83.50 89 LYS A N 1
ATOM 695 C CA . LYS A 1 89 ? -1.286 4.591 25.535 1.00 83.50 89 LYS A CA 1
ATOM 696 C C . LYS A 1 89 ? -1.273 3.084 25.824 1.00 83.50 89 LYS A C 1
ATOM 698 O O . LYS A 1 89 ? -1.967 2.617 26.722 1.00 83.50 89 LYS A O 1
ATOM 703 N N . GLY A 1 90 ? -0.469 2.341 25.065 1.00 85.44 90 GLY A N 1
ATOM 704 C CA . GLY A 1 90 ? -0.371 0.878 25.145 1.00 85.44 90 GLY A CA 1
ATOM 705 C C . GLY A 1 90 ? -1.003 0.137 23.963 1.00 85.44 90 GLY A C 1
ATOM 706 O O . GLY A 1 90 ? -0.735 -1.049 23.800 1.00 85.44 90 GLY A O 1
ATOM 707 N N . GLN A 1 91 ? -1.774 0.818 23.109 1.00 89.19 91 GLN A N 1
ATOM 708 C CA . GLN A 1 91 ? -2.225 0.261 21.834 1.00 89.19 91 GLN A CA 1
ATOM 709 C C . GLN A 1 91 ? -1.188 0.533 20.731 1.00 89.19 91 GLN A C 1
ATOM 711 O O . GLN A 1 91 ? -0.682 1.651 20.629 1.00 89.19 91 GLN A O 1
ATOM 716 N N . PRO A 1 92 ? -0.858 -0.453 19.874 1.00 93.38 92 PRO A N 1
ATOM 717 C CA . PRO A 1 92 ? 0.137 -0.270 18.817 1.00 93.38 92 PRO A CA 1
ATOM 718 C C . PRO A 1 92 ? -0.403 0.516 17.614 1.00 93.38 92 PRO A C 1
ATOM 720 O O . PRO A 1 92 ? 0.371 0.887 16.735 1.00 93.38 92 PRO A O 1
ATOM 723 N N . LEU A 1 93 ? -1.718 0.743 17.544 1.00 93.19 93 LEU A N 1
ATOM 724 C CA . LEU A 1 93 ? -2.380 1.172 16.318 1.00 93.19 93 LEU A CA 1
ATOM 725 C C . LEU A 1 93 ? -1.957 2.571 15.861 1.00 93.19 93 LEU A C 1
ATOM 727 O O . LEU A 1 93 ? -1.705 2.766 14.677 1.00 93.19 93 LEU A O 1
ATOM 731 N N . GLU A 1 94 ? -1.802 3.517 16.785 1.00 93.81 94 GLU A N 1
ATOM 732 C CA . GLU A 1 94 ? -1.287 4.853 16.467 1.00 93.81 94 GLU A CA 1
ATOM 733 C C . GLU A 1 94 ? 0.126 4.789 15.863 1.00 93.81 94 GLU A C 1
ATOM 735 O O . GLU A 1 94 ? 0.427 5.470 14.882 1.00 93.81 94 GLU A O 1
ATOM 740 N N . ARG A 1 95 ? 0.998 3.932 16.412 1.00 93.25 95 ARG A N 1
ATOM 741 C CA . ARG A 1 95 ? 2.340 3.727 15.859 1.00 93.25 95 ARG A CA 1
ATOM 742 C C . ARG A 1 95 ? 2.264 3.124 14.458 1.00 93.25 95 ARG A C 1
ATOM 744 O O . ARG A 1 95 ? 2.921 3.637 13.562 1.00 93.25 95 ARG A O 1
ATOM 751 N N . LEU A 1 96 ? 1.462 2.076 14.266 1.00 93.62 96 LEU A N 1
ATOM 752 C CA . LEU A 1 96 ? 1.287 1.442 12.955 1.00 93.62 96 LEU A CA 1
ATOM 753 C C . LEU A 1 96 ? 0.758 2.432 11.917 1.00 93.62 96 LEU A C 1
ATOM 755 O O . LEU A 1 96 ? 1.260 2.461 10.800 1.00 93.62 96 LEU A O 1
ATOM 759 N N . TYR A 1 97 ? -0.202 3.276 12.297 1.00 94.62 97 TYR A N 1
ATOM 760 C CA . TYR A 1 97 ? -0.685 4.357 11.446 1.00 94.62 97 TYR A CA 1
ATOM 761 C C . TYR A 1 97 ? 0.464 5.268 11.014 1.00 94.62 97 TYR A C 1
ATOM 763 O O . TYR A 1 97 ? 0.679 5.436 9.818 1.00 94.62 97 TYR A O 1
ATOM 771 N N . ARG A 1 98 ? 1.248 5.790 11.970 1.00 92.94 98 ARG A N 1
ATOM 772 C CA . ARG A 1 98 ? 2.382 6.678 11.671 1.00 92.94 98 ARG A CA 1
ATOM 773 C C . ARG A 1 98 ? 3.434 6.009 10.792 1.00 92.94 98 ARG A C 1
ATOM 775 O O . ARG A 1 98 ? 3.944 6.664 9.890 1.00 92.94 98 ARG A O 1
ATOM 782 N N . ASP A 1 99 ? 3.740 4.736 11.030 1.00 92.88 99 ASP A N 1
ATOM 783 C CA . ASP A 1 99 ? 4.725 3.982 10.249 1.00 92.88 99 ASP A CA 1
ATOM 784 C C . ASP A 1 99 ? 4.237 3.781 8.797 1.00 92.88 99 ASP A C 1
ATOM 786 O O . ASP A 1 99 ? 4.986 4.028 7.849 1.00 92.88 99 ASP A O 1
ATOM 790 N N . LEU A 1 100 ? 2.963 3.414 8.602 1.00 93.00 100 LEU A N 1
ATOM 791 C CA . LEU A 1 100 ? 2.365 3.227 7.273 1.00 93.00 100 LEU A CA 1
ATOM 792 C C . LEU A 1 100 ? 2.233 4.550 6.508 1.00 93.00 100 LEU A C 1
ATOM 794 O O . LEU A 1 100 ? 2.638 4.628 5.348 1.00 93.00 100 LEU A O 1
ATOM 798 N N . THR A 1 101 ? 1.732 5.609 7.153 1.00 91.06 101 THR A N 1
ATOM 799 C CA . THR A 1 101 ? 1.627 6.934 6.524 1.00 91.06 101 THR A CA 1
ATOM 800 C C . THR A 1 101 ? 2.992 7.569 6.311 1.00 91.06 101 THR A C 1
ATOM 802 O O . THR A 1 101 ? 3.198 8.245 5.317 1.00 91.06 101 THR A O 1
ATOM 805 N N . GLY A 1 102 ? 3.956 7.339 7.204 1.00 89.75 102 GLY A N 1
ATOM 806 C CA . GLY A 1 102 ? 5.328 7.812 7.027 1.00 89.75 102 GLY A CA 1
ATOM 807 C C . GLY A 1 102 ? 5.972 7.195 5.789 1.00 89.75 102 GLY A C 1
ATOM 808 O O . GLY A 1 102 ? 6.679 7.883 5.058 1.00 89.75 102 GLY A O 1
ATOM 809 N N . GLY A 1 103 ? 5.651 5.932 5.491 1.00 84.00 103 GLY A N 1
ATOM 810 C CA . GLY A 1 103 ? 6.107 5.242 4.291 1.00 84.00 103 GLY A CA 1
ATOM 811 C C . GLY A 1 103 ? 5.869 6.036 3.005 1.00 84.00 103 GLY A C 1
ATOM 812 O O . GLY A 1 103 ? 6.783 6.108 2.187 1.00 84.00 103 GLY A O 1
ATOM 813 N N . ILE A 1 104 ? 4.713 6.695 2.847 1.00 86.31 104 ILE A N 1
ATOM 814 C CA . ILE A 1 104 ? 4.304 7.368 1.595 1.00 86.31 104 ILE A CA 1
ATOM 815 C C . ILE A 1 104 ? 5.221 8.532 1.190 1.00 86.31 104 ILE A C 1
ATOM 817 O O . ILE A 1 104 ? 5.335 8.825 0.000 1.00 86.31 104 ILE A O 1
ATOM 821 N N . VAL A 1 105 ? 5.888 9.164 2.162 1.00 86.56 105 VAL A N 1
ATOM 822 C CA . VAL A 1 105 ? 6.782 10.318 1.951 1.00 86.56 105 VAL A CA 1
ATOM 823 C C . VAL A 1 105 ? 8.265 9.945 1.932 1.00 86.56 105 VAL A C 1
ATOM 825 O O . VAL A 1 105 ? 9.111 10.798 1.661 1.00 86.56 105 VAL A O 1
ATOM 828 N N . MET A 1 106 ? 8.596 8.680 2.202 1.00 85.50 106 MET A N 1
ATOM 829 C CA . MET A 1 106 ? 9.960 8.165 2.063 1.00 85.50 106 MET A CA 1
ATOM 830 C C . MET A 1 106 ? 10.324 7.978 0.584 1.00 85.50 106 MET A C 1
ATOM 832 O O . MET A 1 106 ? 9.516 8.240 -0.306 1.00 85.50 106 MET A O 1
ATOM 836 N N . ALA A 1 107 ? 11.550 7.517 0.315 1.00 82.38 107 ALA A N 1
ATOM 837 C CA . ALA A 1 107 ? 12.034 7.256 -1.038 1.00 82.38 107 ALA A CA 1
ATOM 838 C C . ALA A 1 107 ? 11.001 6.522 -1.903 1.00 82.38 107 ALA A C 1
ATOM 840 O O . ALA A 1 107 ? 10.342 5.595 -1.419 1.00 82.38 107 ALA A O 1
ATOM 841 N N . TRP A 1 108 ? 10.899 6.947 -3.165 1.00 86.19 108 TRP A N 1
ATOM 842 C CA . TRP A 1 108 ? 9.795 6.613 -4.068 1.00 86.19 108 TRP A CA 1
ATOM 843 C C . TRP A 1 108 ? 8.462 7.106 -3.513 1.00 86.19 108 TRP A C 1
ATOM 845 O O . TRP A 1 108 ? 7.596 6.307 -3.139 1.00 86.19 108 TRP A O 1
ATOM 855 N N . LYS A 1 109 ? 8.324 8.435 -3.429 1.00 90.25 109 LYS A N 1
ATOM 856 C CA . LYS A 1 109 ? 7.108 9.051 -2.893 1.00 90.25 109 LYS A CA 1
ATOM 857 C C . LYS A 1 109 ? 5.903 8.594 -3.705 1.00 90.25 109 LYS A C 1
ATOM 859 O O . LYS A 1 109 ? 6.008 8.411 -4.919 1.00 90.25 109 LYS A O 1
ATOM 864 N N . THR A 1 110 ? 4.756 8.430 -3.053 1.00 92.62 110 THR A N 1
ATOM 865 C CA . THR A 1 110 ? 3.548 7.938 -3.737 1.00 92.62 110 THR A CA 1
ATOM 866 C C . THR A 1 110 ? 3.179 8.814 -4.941 1.00 92.62 110 THR A C 1
ATOM 868 O O . THR A 1 110 ? 2.916 8.268 -6.009 1.00 92.62 110 THR A O 1
ATOM 871 N N . ASP A 1 111 ? 3.287 10.140 -4.822 1.00 92.62 111 ASP A N 1
ATOM 872 C CA . ASP A 1 111 ? 3.002 11.083 -5.915 1.00 92.62 111 ASP A CA 1
ATOM 873 C C . ASP A 1 111 ? 3.999 10.969 -7.081 1.00 92.62 111 ASP A C 1
ATOM 875 O O . ASP A 1 111 ? 3.612 11.031 -8.247 1.00 92.62 111 ASP A O 1
ATOM 879 N N . GLU A 1 112 ? 5.286 10.749 -6.787 1.00 92.50 112 GLU A N 1
ATOM 880 C CA . GLU A 1 112 ? 6.319 10.529 -7.812 1.00 92.50 112 GLU A CA 1
ATOM 881 C C . GLU A 1 112 ? 6.037 9.236 -8.587 1.00 92.50 112 GLU A C 1
ATOM 883 O O . GLU A 1 112 ? 6.109 9.203 -9.816 1.00 92.50 112 GLU A O 1
ATOM 888 N N . LEU A 1 113 ? 5.655 8.172 -7.876 1.00 94.44 113 LEU A N 1
ATOM 889 C CA . LEU A 1 113 ? 5.254 6.911 -8.492 1.00 94.44 113 LEU A CA 1
ATOM 890 C C . LEU A 1 113 ? 3.973 7.067 -9.320 1.00 94.44 113 LEU A C 1
ATOM 892 O O . LEU A 1 113 ? 3.883 6.494 -10.404 1.00 94.44 113 LEU A O 1
ATOM 896 N N . GLN A 1 114 ? 3.001 7.844 -8.841 1.00 95.38 114 GLN A N 1
ATOM 897 C CA . GLN A 1 114 ? 1.762 8.124 -9.564 1.00 95.38 114 GLN A CA 1
ATOM 898 C C . GLN A 1 114 ? 2.031 8.900 -10.860 1.00 95.38 114 GLN A C 1
ATOM 900 O O . GLN A 1 114 ? 1.483 8.550 -11.906 1.00 95.38 114 GLN A O 1
ATOM 905 N N . HIS A 1 115 ? 2.914 9.900 -10.820 1.00 95.38 115 HIS A N 1
ATOM 906 C CA . HIS A 1 115 ? 3.362 10.614 -12.014 1.00 95.38 115 HIS A CA 1
ATOM 907 C C . HIS A 1 115 ? 4.035 9.666 -13.019 1.00 95.38 115 HIS A C 1
ATOM 909 O O . HIS A 1 115 ? 3.656 9.643 -14.190 1.00 95.38 115 HIS A O 1
ATOM 915 N N . SER A 1 116 ? 4.956 8.812 -12.558 1.00 95.88 116 SER A N 1
ATOM 916 C CA . SER A 1 116 ? 5.588 7.791 -13.403 1.00 95.88 116 SER A CA 1
ATOM 917 C C . SER A 1 116 ? 4.570 6.813 -13.998 1.00 95.88 116 SER A C 1
ATOM 919 O O . SER A 1 116 ? 4.684 6.434 -15.159 1.00 95.88 116 SER A O 1
ATOM 921 N N . LEU A 1 117 ? 3.529 6.423 -13.258 1.00 95.81 117 LEU A N 1
ATOM 922 C CA . LEU A 1 117 ? 2.445 5.616 -13.826 1.00 95.81 117 LEU A CA 1
ATOM 923 C C . LEU A 1 117 ? 1.684 6.348 -14.931 1.00 95.81 117 LEU A C 1
ATOM 925 O O . LEU A 1 117 ? 1.318 5.711 -15.918 1.00 95.81 117 LEU A O 1
ATOM 929 N N . GLY A 1 118 ? 1.475 7.657 -14.786 1.00 97.44 118 GLY A N 1
ATOM 930 C CA . GLY A 1 118 ? 0.884 8.502 -15.822 1.00 97.44 118 GLY A CA 1
ATOM 931 C C . GLY A 1 118 ? 1.717 8.508 -17.103 1.00 97.44 118 GLY A C 1
ATOM 932 O O . GLY A 1 118 ? 1.188 8.208 -18.170 1.00 97.44 118 GLY A O 1
ATOM 933 N N . LEU A 1 119 ? 3.026 8.754 -16.992 1.00 97.31 119 LEU A N 1
ATOM 934 C CA . LEU A 1 119 ? 3.955 8.700 -18.129 1.00 97.31 119 LEU A CA 1
ATOM 935 C C . LEU A 1 119 ? 3.938 7.323 -18.807 1.00 97.31 119 LEU A C 1
ATOM 937 O O . LEU A 1 119 ? 3.720 7.218 -20.013 1.00 97.31 119 LEU A O 1
ATOM 941 N N . ALA A 1 120 ? 4.059 6.250 -18.024 1.00 95.62 120 ALA A N 1
ATOM 942 C CA . ALA A 1 120 ? 4.032 4.892 -18.558 1.00 95.62 120 ALA A CA 1
ATOM 943 C C . ALA A 1 120 ? 2.705 4.536 -19.247 1.00 95.62 120 ALA A C 1
ATOM 945 O O . ALA A 1 120 ? 2.705 3.758 -20.200 1.00 95.62 120 ALA A O 1
ATOM 946 N N . ALA A 1 121 ? 1.575 5.076 -18.780 1.00 96.19 121 ALA A N 1
ATOM 947 C CA . ALA A 1 121 ? 0.273 4.875 -19.414 1.00 96.19 121 ALA A CA 1
ATOM 948 C C . ALA A 1 121 ? 0.170 5.564 -20.786 1.00 96.19 121 ALA A C 1
ATOM 950 O O . ALA A 1 121 ? -0.575 5.094 -21.642 1.00 96.19 121 ALA A O 1
ATOM 951 N N . LEU A 1 122 ? 0.941 6.632 -21.007 1.00 97.00 122 LEU A N 1
ATOM 952 C CA . LEU A 1 122 ? 1.059 7.324 -22.294 1.00 97.00 122 LEU A CA 1
ATOM 953 C C . LEU A 1 122 ? 2.080 6.668 -23.240 1.00 97.00 122 LEU A C 1
ATOM 955 O O . LEU A 1 122 ? 2.227 7.107 -24.376 1.00 97.00 122 LEU A O 1
ATOM 959 N N . GLY A 1 123 ? 2.756 5.603 -22.799 1.00 93.69 123 GLY A N 1
ATOM 960 C CA . GLY A 1 123 ? 3.793 4.919 -23.572 1.00 93.69 123 GLY A CA 1
ATOM 961 C C . GLY A 1 123 ? 5.189 5.521 -23.415 1.00 93.69 123 GLY A C 1
ATOM 962 O O . GLY A 1 123 ? 6.119 5.036 -24.054 1.00 93.69 123 GLY A O 1
ATOM 963 N N . GLU A 1 124 ? 5.349 6.522 -22.548 1.00 95.50 124 GLU A N 1
ATOM 964 C CA . GLU A 1 124 ? 6.646 7.127 -22.265 1.00 95.50 124 GLU A CA 1
ATOM 965 C C . GLU A 1 124 ? 7.535 6.184 -21.446 1.00 95.50 124 GLU A C 1
ATOM 967 O O . GLU A 1 124 ? 7.070 5.382 -20.622 1.00 95.50 124 GLU A O 1
ATOM 972 N N . GLU A 1 125 ? 8.844 6.296 -21.662 1.00 94.38 125 GLU A N 1
ATOM 973 C CA . GLU A 1 125 ? 9.824 5.591 -20.848 1.00 94.38 125 GLU A CA 1
ATOM 974 C C . GLU A 1 125 ? 9.868 6.158 -19.431 1.00 94.38 125 GLU A C 1
ATOM 976 O O . GLU A 1 125 ? 9.887 7.370 -19.219 1.00 94.38 125 GLU A O 1
ATOM 981 N N . ILE A 1 126 ? 9.946 5.263 -18.448 1.00 94.25 126 ILE A N 1
ATOM 982 C CA . ILE A 1 126 ? 10.057 5.644 -17.044 1.00 94.25 126 ILE A CA 1
ATOM 983 C C . ILE A 1 126 ? 11.318 5.067 -16.424 1.00 94.25 126 ILE A C 1
ATOM 985 O O . ILE A 1 126 ? 11.848 4.033 -16.842 1.00 94.25 126 ILE A O 1
ATOM 989 N N . THR A 1 127 ? 11.810 5.753 -15.402 1.00 89.38 127 THR A N 1
ATOM 990 C CA . THR A 1 127 ? 12.949 5.322 -14.601 1.00 89.38 127 THR A CA 1
ATOM 991 C C . THR A 1 127 ? 12.585 5.419 -13.129 1.00 89.38 127 THR A C 1
ATOM 993 O O . THR A 1 127 ? 11.751 6.224 -12.715 1.00 89.38 127 THR A O 1
ATOM 996 N N . ILE A 1 128 ? 13.191 4.552 -12.329 1.00 83.75 128 ILE A N 1
ATOM 997 C CA . ILE A 1 128 ? 13.101 4.604 -10.879 1.00 83.75 128 ILE A CA 1
ATOM 998 C C . ILE A 1 128 ? 14.523 4.494 -10.346 1.00 83.75 128 ILE A C 1
ATOM 1000 O O . ILE A 1 128 ? 15.254 3.565 -10.686 1.00 83.75 128 ILE A O 1
ATOM 1004 N N . VAL A 1 129 ? 14.934 5.485 -9.565 1.00 79.81 129 VAL A N 1
ATOM 1005 C CA . VAL A 1 129 ? 16.277 5.576 -8.984 1.00 79.81 129 VAL A CA 1
ATOM 1006 C C . VAL A 1 129 ? 16.188 5.432 -7.481 1.00 79.81 129 VAL A C 1
ATOM 1008 O O . VAL A 1 129 ? 15.178 5.788 -6.879 1.00 79.81 129 VAL A O 1
ATOM 1011 N N . GLY A 1 130 ? 17.218 4.852 -6.869 1.00 69.69 130 GLY A N 1
ATOM 1012 C CA . GLY A 1 130 ? 17.231 4.613 -5.431 1.00 69.69 130 GLY A CA 1
ATOM 1013 C C . GLY A 1 130 ? 17.125 5.906 -4.603 1.00 69.69 130 GLY A C 1
ATOM 1014 O O . GLY A 1 130 ? 17.293 7.003 -5.133 1.00 69.69 130 GLY A O 1
ATOM 1015 N N . PRO A 1 131 ? 16.921 5.786 -3.279 1.00 58.28 131 PRO A N 1
ATOM 1016 C CA . PRO A 1 131 ? 16.812 6.917 -2.348 1.00 58.28 131 PRO A CA 1
ATOM 1017 C C . PRO A 1 131 ? 17.949 7.947 -2.438 1.00 58.28 131 PRO A C 1
ATOM 1019 O O . PRO A 1 131 ? 17.759 9.100 -2.067 1.00 58.28 131 PRO A O 1
ATOM 1022 N N . ALA A 1 132 ? 19.130 7.515 -2.888 1.00 58.28 132 ALA A N 1
ATOM 1023 C CA . ALA A 1 132 ? 20.333 8.334 -2.988 1.00 58.28 132 ALA A CA 1
ATOM 1024 C C . ALA A 1 132 ? 20.502 9.046 -4.342 1.00 58.28 132 ALA A C 1
ATOM 1026 O O . ALA A 1 132 ? 21.425 9.841 -4.460 1.00 58.28 132 ALA A O 1
ATOM 1027 N N . GLY A 1 133 ? 19.639 8.779 -5.332 1.00 53.97 133 GLY A N 1
ATOM 1028 C CA . GLY A 1 133 ? 19.778 9.299 -6.693 1.00 53.97 133 GLY A CA 1
ATOM 1029 C C . GLY A 1 133 ? 21.054 8.794 -7.373 1.00 53.97 133 GLY A C 1
ATOM 1030 O O . GLY A 1 133 ? 22.139 9.321 -7.150 1.00 53.97 133 GLY A O 1
ATOM 1031 N N . THR A 1 134 ? 20.932 7.778 -8.220 1.00 45.47 134 THR A N 1
ATOM 1032 C CA . THR A 1 134 ? 21.991 7.418 -9.175 1.00 45.47 134 THR A CA 1
ATOM 1033 C C . THR A 1 134 ? 21.379 7.266 -10.543 1.00 45.47 134 THR A C 1
ATOM 1035 O O . THR A 1 134 ? 20.538 6.346 -10.658 1.00 45.47 134 THR A O 1
#

pLDDT: mean 86.95, std 15.43, range [38.12, 98.38]

Foldseek 3Di:
DDDCDDPVHDDVDDLCVDPLNVVLVVVLVVLVVVLVVLVVVLVVCVPDDDPDPQVNVLSVLVNLLSNLVSLQSNLVSVCVSCDPVQVDPPHCSVVSSCVSPVVCCAASHNVNSVVQNVCVVVVHGDDGATRVGD

Sequence (134 aa):
LASANSPLGGSNELRSQQAWAQMALGEMDSWLASGRTMLYHAVKEVDRAYNDRQSFVRMQVRTTHHLRRMAEEIAQISIKTTGAHAYVKGQPLERLYRDLTGGIVMAWKTDELQHSLGLAALGEEITIVGPAGT

Secondary structure (DSSP, 8-state):
---S--TT---S--GGGSHHHHHHHHHHHHHHHHHHHHHHHHHHHHTS--S-HHHHHHHHHHHHHHHHHHHHHHHHHHHHHHGGGGGSTT-SHHHHHHHHHHHTTSSS-HHHHHHHHHHHHTT-------TT--